Protein AF-A0AAU8D0I1-F1 (afdb_monomer_lite)

Organism: NCBI:txid3228851

Foldseek 3Di:
DDDDDDDKDKDWDFDDDDDDGQTWIWIDDPPDTDTDRDPVCVVVVVVVVVVVCVVPVVVVPPVPFDDDDLVLQQVQVCVVCCVVQVAKHKAFDDWDADPPDRGIWTQIFIDRHDPGDTDTFIWGWDADPVGIHIDTD

Radius of gyration: 20.76 Å; chains: 1; bounding box: 44×48×59 Å

pLDDT: mean 72.43, std 23.29, range [32.88, 96.56]

Structure (mmCIF, N/CA/C/O backbone):
data_AF-A0AAU8D0I1-F1
#
_entry.id   AF-A0AAU8D0I1-F1
#
loop_
_atom_site.group_PDB
_atom_site.id
_atom_site.type_symbol
_atom_site.label_atom_id
_atom_site.label_alt_id
_atom_site.label_comp_id
_atom_site.label_asym_id
_atom_site.label_entity_id
_atom_site.label_seq_id
_atom_site.pdbx_PDB_ins_code
_atom_site.Cartn_x
_atom_site.Cartn_y
_atom_site.Cartn_z
_atom_site.occupancy
_atom_site.B_iso_or_equiv
_atom_site.auth_seq_id
_atom_site.auth_comp_id
_atom_site.auth_asym_id
_atom_site.auth_atom_id
_atom_site.pdbx_PDB_model_num
ATOM 1 N N . MET A 1 1 ? -14.724 -24.421 41.903 1.00 32.88 1 MET A N 1
ATOM 2 C CA . MET A 1 1 ? -13.670 -25.184 41.203 1.00 32.88 1 MET A CA 1
ATOM 3 C C . MET A 1 1 ? -13.379 -24.431 39.920 1.00 32.88 1 MET A C 1
ATOM 5 O O . MET A 1 1 ? -14.312 -24.158 39.180 1.00 32.88 1 MET A O 1
ATOM 9 N N . ALA A 1 2 ? -12.146 -23.952 39.780 1.00 34.12 2 ALA A N 1
ATOM 10 C CA . ALA A 1 2 ? -11.714 -23.024 38.742 1.00 34.12 2 ALA A CA 1
ATOM 11 C C . ALA A 1 2 ? -11.509 -23.745 37.402 1.00 34.12 2 ALA A C 1
ATOM 13 O O . ALA A 1 2 ? -10.919 -24.823 37.380 1.00 34.12 2 ALA A O 1
ATOM 14 N N . VAL A 1 3 ? -11.959 -23.136 36.304 1.00 34.88 3 VAL A N 1
ATOM 15 C CA . VAL A 1 3 ? -11.500 -23.463 34.949 1.00 34.88 3 VAL A CA 1
ATOM 16 C C . VAL A 1 3 ? -10.635 -22.306 34.465 1.00 34.88 3 VAL A C 1
ATOM 18 O O . VAL A 1 3 ? -11.046 -21.148 34.499 1.00 34.88 3 VAL A O 1
ATOM 21 N N . SER A 1 4 ? -9.394 -22.660 34.146 1.00 34.72 4 SER A N 1
ATOM 22 C CA . SER A 1 4 ? -8.297 -21.789 33.744 1.00 34.72 4 SER A CA 1
ATOM 23 C C . SER A 1 4 ? -8.562 -21.177 32.367 1.00 34.72 4 SER A C 1
ATOM 25 O O . SER A 1 4 ? -9.193 -21.806 31.519 1.00 34.72 4 SER A O 1
ATOM 27 N N . ALA A 1 5 ? -8.085 -19.954 32.146 1.00 40.97 5 ALA A N 1
ATOM 28 C CA . ALA A 1 5 ? -8.168 -19.271 30.863 1.00 40.97 5 ALA A CA 1
ATOM 29 C C . ALA A 1 5 ? -7.182 -19.902 29.864 1.00 40.97 5 ALA A C 1
ATOM 31 O O . ALA A 1 5 ? -5.980 -19.665 29.946 1.00 40.97 5 ALA A O 1
ATOM 32 N N . GLU A 1 6 ? -7.692 -20.695 28.924 1.00 35.38 6 GLU A N 1
ATOM 33 C CA . GLU A 1 6 ? -6.971 -21.122 27.721 1.00 35.38 6 GLU A CA 1
ATOM 34 C C . GLU A 1 6 ? -7.709 -20.562 26.496 1.00 35.38 6 GLU A C 1
ATOM 36 O O . GLU A 1 6 ? -8.921 -20.730 26.345 1.00 35.38 6 GLU A O 1
ATOM 41 N N . SER A 1 7 ? -6.985 -19.815 25.662 1.00 36.84 7 SER A N 1
ATOM 42 C CA . SER A 1 7 ? -7.502 -19.046 24.527 1.00 36.84 7 SER A CA 1
ATOM 43 C C . SER A 1 7 ? -8.174 -19.936 23.474 1.00 36.84 7 SER A C 1
ATOM 45 O O . SER A 1 7 ? -7.562 -20.863 22.948 1.00 36.84 7 SER A O 1
ATOM 47 N N . ILE A 1 8 ? -9.422 -19.626 23.117 1.00 37.91 8 ILE A N 1
ATOM 48 C CA . ILE A 1 8 ? -10.168 -20.304 22.048 1.00 37.91 8 ILE A CA 1
ATOM 49 C C . ILE A 1 8 ? -10.013 -19.488 20.761 1.00 37.91 8 ILE A C 1
ATOM 51 O O . ILE A 1 8 ? -10.418 -18.329 20.715 1.00 37.91 8 ILE A O 1
ATOM 55 N N . VAL A 1 9 ? -9.458 -20.094 19.709 1.00 40.38 9 VAL A N 1
ATOM 56 C CA . VAL A 1 9 ? -9.355 -19.490 18.369 1.00 40.38 9 VAL A CA 1
ATOM 57 C C . VAL A 1 9 ? -10.382 -20.156 17.450 1.00 40.38 9 VAL A C 1
ATOM 59 O O . VAL A 1 9 ? -10.408 -21.383 17.330 1.00 40.38 9 VAL A O 1
ATOM 62 N N . VAL A 1 10 ? -11.243 -19.358 16.816 1.00 39.94 10 VAL A N 1
ATOM 63 C CA . VAL A 1 10 ? -12.299 -19.821 15.900 1.00 39.94 10 VAL A CA 1
ATOM 64 C C . VAL A 1 10 ? -11.952 -19.376 14.481 1.00 39.94 10 VAL A C 1
ATOM 66 O O . VAL A 1 10 ? -11.889 -18.180 14.215 1.00 39.94 10 VAL A O 1
ATOM 69 N N . GLY A 1 11 ? -11.727 -20.329 13.571 1.00 39.22 11 GLY A N 1
ATOM 70 C CA . GLY A 1 11 ? -11.474 -20.062 12.153 1.00 39.22 11 GLY A CA 1
ATOM 71 C C . GLY A 1 11 ? -12.649 -20.495 11.271 1.00 39.22 11 GLY A C 1
ATOM 72 O O . GLY A 1 11 ? -13.193 -21.589 11.441 1.00 39.22 11 GLY A O 1
ATOM 73 N N . VAL A 1 12 ? -13.028 -19.653 10.307 1.00 39.94 12 VAL A N 1
ATOM 74 C CA . VAL A 1 12 ? -13.989 -19.987 9.241 1.00 39.94 12 VAL A CA 1
ATOM 75 C C . VAL A 1 12 ? -13.198 -20.270 7.966 1.00 39.94 12 VAL A C 1
ATOM 77 O O . VAL A 1 12 ? -12.537 -19.378 7.443 1.00 39.94 12 VAL A O 1
ATOM 80 N N . VAL A 1 13 ? -13.253 -21.504 7.460 1.00 40.97 13 VAL A N 1
ATOM 81 C CA . VAL A 1 13 ? -12.629 -21.880 6.181 1.00 40.97 13 VAL A CA 1
ATOM 82 C C . VAL A 1 13 ? -13.734 -22.053 5.144 1.00 40.97 13 VAL A C 1
ATOM 84 O O . VAL A 1 13 ? -14.504 -23.010 5.196 1.00 40.97 13 VAL A O 1
ATOM 87 N N . GLY A 1 14 ? -13.829 -21.115 4.202 1.00 36.12 14 GLY A N 1
ATOM 88 C CA . GLY A 1 14 ? -14.713 -21.238 3.046 1.00 36.12 14 GLY A CA 1
ATOM 89 C C . GLY A 1 14 ? -14.077 -22.124 1.975 1.00 36.12 14 GLY A C 1
ATOM 90 O O . GLY A 1 14 ? -13.070 -21.744 1.385 1.00 36.12 14 GLY A O 1
ATOM 91 N N . ALA A 1 15 ? -14.663 -23.290 1.701 1.00 36.19 15 ALA A N 1
ATOM 92 C CA . ALA A 1 15 ? -14.318 -24.102 0.535 1.00 36.19 15 ALA A CA 1
ATOM 93 C C . ALA A 1 15 ? -15.326 -23.828 -0.596 1.00 36.19 15 ALA A C 1
ATOM 95 O O . ALA A 1 15 ? -16.493 -24.206 -0.514 1.00 36.19 15 ALA A O 1
ATOM 96 N N . LEU A 1 16 ? -14.871 -23.149 -1.650 1.00 38.59 16 LEU A N 1
ATOM 97 C CA . LEU A 1 16 ? -15.613 -22.912 -2.891 1.00 38.59 16 LEU A CA 1
ATOM 98 C C . LEU A 1 16 ? -15.349 -24.054 -3.880 1.00 38.59 16 LEU A C 1
ATOM 100 O O . LEU A 1 16 ? -14.411 -23.933 -4.654 1.00 38.59 16 LEU A O 1
ATOM 104 N N . VAL A 1 17 ? -16.174 -25.111 -3.907 1.00 34.81 17 VAL A N 1
ATOM 105 C CA . VAL A 1 17 ? -16.494 -25.856 -5.150 1.00 34.81 17 VAL A CA 1
ATOM 106 C C . VAL A 1 17 ? -17.852 -26.569 -5.005 1.00 34.81 17 VAL A C 1
ATOM 108 O O . VAL A 1 17 ? -17.965 -27.519 -4.244 1.00 34.81 17 VAL A O 1
ATOM 111 N N . GLY A 1 18 ? -18.851 -26.139 -5.789 1.00 33.78 18 GLY A N 1
ATOM 112 C CA . GLY A 1 18 ? -20.006 -26.948 -6.221 1.00 33.78 18 GLY A CA 1
ATOM 113 C C . GLY A 1 18 ? -21.112 -27.250 -5.195 1.00 33.78 18 GLY A C 1
ATOM 114 O O . GLY A 1 18 ? -20.962 -28.146 -4.386 1.00 33.78 18 GLY A O 1
ATOM 115 N N . ALA A 1 19 ? -22.250 -26.551 -5.328 1.00 43.62 19 ALA A N 1
ATOM 116 C CA . ALA A 1 19 ? -23.603 -26.870 -4.829 1.00 43.62 19 ALA A CA 1
ATOM 117 C C . ALA A 1 19 ? -23.752 -27.445 -3.391 1.00 43.62 19 ALA A C 1
ATOM 119 O O . ALA A 1 19 ? -23.440 -28.600 -3.134 1.00 43.62 19 ALA A O 1
ATOM 120 N N . LEU A 1 20 ? -24.401 -26.652 -2.516 1.00 43.62 20 LEU A N 1
ATOM 121 C CA . LEU A 1 20 ? -24.659 -26.854 -1.070 1.00 43.62 20 LEU A CA 1
ATOM 122 C C . LEU A 1 20 ? -23.456 -26.514 -0.166 1.00 43.62 20 LEU A C 1
ATOM 124 O O . LEU A 1 20 ? -22.794 -27.380 0.393 1.00 43.62 20 LEU A O 1
ATOM 128 N N . ALA A 1 21 ? -23.187 -25.216 0.011 1.00 38.81 21 ALA A N 1
ATOM 129 C CA . ALA A 1 21 ? -22.137 -24.728 0.905 1.00 38.81 21 ALA A CA 1
ATOM 130 C C . ALA A 1 21 ? -22.587 -24.773 2.380 1.00 38.81 21 ALA A C 1
ATOM 132 O O . ALA A 1 21 ? -23.132 -23.807 2.910 1.00 38.81 21 ALA A O 1
ATOM 133 N N . THR A 1 22 ? -22.358 -25.893 3.066 1.00 43.75 22 THR A N 1
ATOM 134 C CA . THR A 1 22 ? -22.347 -25.933 4.536 1.00 43.75 22 THR A CA 1
ATOM 135 C C . THR A 1 22 ? -21.093 -25.225 5.049 1.00 43.75 22 THR A C 1
ATOM 137 O O . THR A 1 22 ? -19.981 -25.707 4.836 1.00 43.75 22 THR A O 1
ATOM 140 N N . ALA A 1 23 ? -21.257 -24.089 5.731 1.00 41.03 23 ALA A N 1
ATOM 141 C CA . ALA A 1 23 ? -20.169 -23.437 6.454 1.00 41.03 23 ALA A CA 1
ATOM 142 C C . ALA A 1 23 ? -19.752 -24.319 7.645 1.00 41.03 23 ALA A C 1
ATOM 144 O O . ALA A 1 23 ? -20.521 -24.521 8.585 1.00 41.03 23 ALA A O 1
ATOM 145 N N . ALA A 1 24 ? -18.543 -24.877 7.595 1.00 38.44 24 ALA A N 1
ATOM 146 C CA . ALA A 1 24 ? -17.938 -25.582 8.718 1.00 38.44 24 ALA A CA 1
ATOM 147 C C . ALA A 1 24 ? -17.052 -24.599 9.495 1.00 38.44 24 ALA A C 1
ATOM 149 O O . ALA A 1 24 ? -16.063 -24.088 8.969 1.00 38.44 24 ALA A O 1
ATOM 150 N N . VAL A 1 25 ? -17.414 -24.325 10.748 1.00 40.59 25 VAL A N 1
ATOM 151 C CA . VAL A 1 25 ? -16.562 -23.592 11.690 1.00 40.59 25 VAL A CA 1
ATOM 152 C C . VAL A 1 25 ? -15.652 -24.611 12.371 1.00 40.59 25 VAL A C 1
ATOM 154 O O . VAL A 1 25 ? -16.149 -25.587 12.933 1.00 40.59 25 VAL A O 1
ATOM 157 N N . ILE A 1 26 ? -14.333 -24.411 12.311 1.00 41.34 26 ILE A N 1
ATOM 158 C CA . ILE A 1 26 ? -13.356 -25.305 12.945 1.00 41.34 26 ILE A CA 1
ATOM 159 C C . ILE A 1 26 ? -12.705 -24.544 14.102 1.00 41.34 26 ILE A C 1
ATOM 161 O O . ILE A 1 26 ? -11.993 -23.563 13.891 1.00 41.34 26 ILE A O 1
ATOM 165 N N . ALA A 1 27 ? -12.943 -25.007 15.329 1.00 41.06 27 ALA A N 1
ATOM 166 C CA . ALA A 1 27 ? -12.181 -24.592 16.504 1.00 41.06 27 ALA A CA 1
ATOM 167 C C . ALA A 1 27 ? -11.080 -25.627 16.782 1.00 41.06 27 ALA A C 1
ATOM 169 O O . ALA A 1 27 ? -11.348 -26.834 16.790 1.00 41.06 27 ALA A O 1
ATOM 170 N N . THR A 1 28 ? -9.844 -25.170 17.002 1.00 40.41 28 THR A N 1
ATOM 171 C CA . THR A 1 28 ? -8.715 -26.037 17.372 1.00 40.41 28 THR A CA 1
ATOM 172 C C . THR A 1 28 ? -8.169 -25.632 18.734 1.00 40.41 28 THR A C 1
ATOM 174 O O . THR A 1 28 ? -7.355 -24.720 18.846 1.00 40.41 28 THR A O 1
ATOM 177 N N . THR A 1 29 ? -8.599 -26.337 19.772 1.00 39.88 29 THR A N 1
ATOM 178 C CA . THR A 1 29 ? -7.853 -26.461 21.029 1.00 39.88 29 THR A CA 1
ATOM 179 C C . THR A 1 29 ? -7.001 -27.717 20.927 1.00 39.88 29 THR A C 1
ATOM 181 O O . THR A 1 29 ? -7.476 -28.701 20.353 1.00 39.88 29 THR A O 1
ATOM 184 N N . GLY A 1 30 ? -5.765 -27.680 21.438 1.00 47.25 30 GLY A N 1
ATOM 185 C CA . GLY A 1 30 ? -4.816 -28.797 21.403 1.00 47.25 30 GLY A CA 1
ATOM 186 C C . GLY A 1 30 ? -5.512 -30.161 21.485 1.00 47.25 30 GLY A C 1
ATOM 187 O O . GLY A 1 30 ? -6.175 -30.478 22.467 1.00 47.25 30 GLY A O 1
ATOM 188 N N . ASP A 1 31 ? -5.407 -30.914 20.393 1.00 44.94 31 ASP A N 1
ATOM 189 C CA . ASP A 1 31 ? -5.887 -32.286 20.193 1.00 44.94 31 ASP A CA 1
ATOM 190 C C . ASP A 1 31 ? -7.389 -32.577 19.964 1.00 44.94 31 ASP A C 1
ATOM 192 O O . ASP A 1 31 ? -7.733 -33.731 19.715 1.00 44.94 31 ASP A O 1
ATOM 196 N N . LYS A 1 32 ? -8.318 -31.606 19.926 1.00 40.22 32 LYS A N 1
ATOM 197 C CA . LYS A 1 32 ? -9.726 -31.909 19.554 1.00 40.22 32 LYS A CA 1
ATOM 198 C C . LYS A 1 32 ? -10.345 -30.866 18.624 1.00 40.22 32 LYS A C 1
ATOM 200 O O . LYS A 1 32 ? -10.510 -29.707 18.990 1.00 40.22 32 LYS A O 1
ATOM 205 N N . ARG A 1 33 ? -10.724 -31.307 17.416 1.00 40.78 33 ARG A N 1
ATOM 206 C CA . ARG A 1 33 ? -11.498 -30.531 16.431 1.00 40.78 33 ARG A CA 1
ATOM 207 C C . ARG A 1 33 ? -12.986 -30.667 16.748 1.00 40.78 33 ARG A C 1
ATOM 209 O O . ARG A 1 33 ? -13.530 -31.760 16.620 1.00 40.78 33 ARG A O 1
ATOM 216 N N . VAL A 1 34 ? -13.643 -29.573 17.123 1.00 42.06 34 VAL A N 1
ATOM 217 C CA . VAL A 1 34 ? -15.110 -29.517 17.202 1.00 42.06 34 VAL A CA 1
ATOM 218 C C . VAL A 1 34 ? -15.601 -28.750 15.980 1.00 42.06 34 VAL A C 1
ATOM 220 O O . VAL A 1 34 ? -15.379 -27.547 15.870 1.00 42.06 34 VAL A O 1
ATOM 223 N N . ILE A 1 35 ? -16.220 -29.467 15.041 1.00 43.53 35 ILE A N 1
ATOM 224 C CA . ILE A 1 35 ? -16.952 -28.881 13.916 1.00 43.53 35 ILE A CA 1
ATOM 225 C C . ILE A 1 35 ? -18.408 -28.799 14.367 1.00 43.53 35 ILE A C 1
ATOM 227 O O . ILE A 1 35 ? -19.060 -29.831 14.502 1.00 43.53 35 ILE A O 1
ATOM 231 N N . SER A 1 36 ? -18.898 -27.594 14.661 1.00 42.12 36 SER A N 1
ATOM 232 C CA . SER A 1 36 ? -20.322 -27.375 14.934 1.00 42.12 36 SER A CA 1
ATOM 233 C C . SER A 1 36 ? -20.956 -26.741 13.702 1.00 42.12 36 SER A C 1
ATOM 235 O O . SER A 1 36 ? -20.705 -25.577 13.386 1.00 42.12 36 SER A O 1
ATOM 237 N N . SER A 1 37 ? -21.721 -27.547 12.971 1.00 43.47 37 SER A N 1
ATOM 238 C CA . SER A 1 37 ? -22.453 -27.169 11.764 1.00 43.47 37 SER A CA 1
ATOM 239 C C . SER A 1 37 ? -23.946 -27.125 12.076 1.00 43.47 37 SER A C 1
ATOM 241 O O . SER A 1 37 ? -24.686 -28.008 11.664 1.00 43.47 37 SER A O 1
ATOM 243 N N . ASP A 1 38 ? -24.395 -26.091 12.787 1.00 50.47 38 ASP A N 1
ATOM 244 C CA . ASP A 1 38 ? -25.823 -25.822 12.983 1.00 50.47 38 ASP A CA 1
ATOM 245 C C . ASP A 1 38 ? -26.165 -24.430 12.447 1.00 50.47 38 ASP A C 1
ATOM 247 O O . ASP A 1 38 ? -26.092 -23.415 13.142 1.00 50.47 38 ASP A O 1
ATOM 251 N N . ALA A 1 39 ? -26.537 -24.388 11.165 1.00 48.47 39 ALA A N 1
ATOM 252 C CA . ALA A 1 39 ? -26.975 -23.178 10.467 1.00 48.47 39 ALA A CA 1
ATOM 253 C C . ALA A 1 39 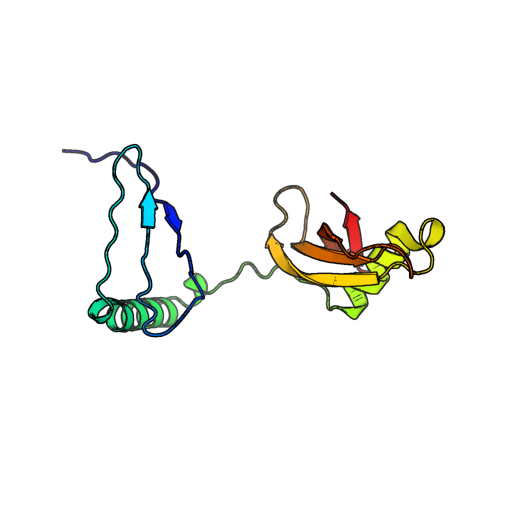? -28.185 -22.502 11.145 1.00 48.47 39 ALA A C 1
ATOM 255 O O . ALA A 1 39 ? -28.332 -21.286 11.057 1.00 48.47 39 ALA A O 1
ATOM 256 N N . ALA A 1 40 ? -28.997 -23.261 11.891 1.00 52.12 40 ALA A N 1
ATOM 257 C CA . ALA A 1 40 ? -30.120 -22.744 12.675 1.00 52.12 40 ALA A CA 1
ATOM 258 C C . ALA A 1 40 ? -29.688 -21.767 13.788 1.00 52.12 40 ALA A C 1
ATOM 260 O O . ALA A 1 40 ? -30.445 -20.877 14.166 1.00 52.12 40 ALA A O 1
ATOM 261 N N . ASN A 1 41 ? -28.454 -21.883 14.285 1.00 55.81 41 ASN A N 1
ATOM 262 C CA . ASN A 1 41 ? -27.942 -21.005 15.335 1.00 55.81 41 ASN A CA 1
ATOM 263 C C . ASN A 1 41 ? -27.255 -19.755 14.775 1.00 55.81 41 ASN A C 1
ATOM 265 O O . ASN A 1 41 ? -26.985 -18.828 15.536 1.00 55.81 41 ASN A O 1
ATOM 269 N N . ALA A 1 42 ? -26.970 -19.703 13.471 1.00 53.03 42 ALA A N 1
ATOM 270 C CA . ALA A 1 42 ? -26.270 -18.578 12.856 1.00 53.03 42 ALA A CA 1
ATOM 271 C C . ALA A 1 42 ? -27.125 -17.302 12.861 1.00 53.03 42 ALA A C 1
ATOM 273 O O . ALA A 1 42 ? -26.627 -16.224 13.183 1.00 53.03 42 ALA A O 1
ATOM 274 N N . GLU A 1 43 ? -28.420 -17.428 12.570 1.00 58.31 43 GLU A N 1
ATOM 275 C CA . GLU A 1 43 ? -29.353 -16.296 12.564 1.00 58.31 43 GLU A CA 1
ATOM 276 C C . GLU A 1 43 ? -29.587 -15.754 13.981 1.00 58.31 43 GLU A C 1
ATOM 278 O O . GLU A 1 43 ? -29.545 -14.542 14.200 1.00 58.31 43 GLU A O 1
ATOM 283 N N . THR A 1 44 ? -29.723 -16.649 14.964 1.00 69.19 44 THR A N 1
ATOM 284 C CA . THR A 1 44 ? -29.857 -16.301 16.387 1.00 69.19 44 THR A CA 1
ATOM 285 C C . THR A 1 44 ? -28.602 -15.612 16.920 1.00 69.19 44 THR A C 1
ATOM 287 O O . THR A 1 44 ? -28.694 -14.552 17.534 1.00 69.19 44 THR A O 1
ATOM 290 N N . ARG A 1 45 ? -27.412 -16.142 16.614 1.00 68.81 45 ARG A N 1
ATOM 291 C CA . ARG A 1 45 ? -26.123 -15.530 16.981 1.00 68.81 45 ARG A CA 1
ATOM 292 C C . ARG A 1 45 ? -25.957 -14.149 16.356 1.00 68.81 45 ARG A C 1
ATOM 294 O O . ARG A 1 45 ? -25.489 -13.231 17.018 1.00 68.81 45 ARG A O 1
ATOM 301 N N . LEU A 1 46 ? -26.355 -13.982 15.094 1.00 71.50 46 LEU A N 1
ATOM 302 C CA . LEU A 1 46 ? -26.305 -12.688 14.418 1.00 71.50 46 LEU A CA 1
ATOM 303 C C . LEU A 1 46 ? -27.256 -11.674 15.069 1.00 71.50 46 LEU A C 1
ATOM 305 O O . LEU A 1 46 ? -26.897 -10.505 15.204 1.00 71.50 46 LEU A O 1
ATOM 309 N N . ALA A 1 47 ? -28.449 -12.106 15.484 1.00 76.00 47 ALA A N 1
ATOM 310 C CA . ALA A 1 47 ? -29.392 -11.261 16.210 1.00 76.00 47 ALA A CA 1
ATOM 311 C C . ALA A 1 47 ? -28.846 -10.846 17.588 1.00 76.00 47 ALA A C 1
ATOM 313 O O . ALA A 1 47 ? -28.931 -9.672 17.943 1.00 76.00 47 ALA A O 1
ATOM 314 N N . GLU A 1 48 ? -28.221 -11.769 18.321 1.00 75.50 48 GLU A N 1
ATOM 315 C CA . GLU A 1 48 ? -27.567 -11.493 19.608 1.00 75.50 48 GLU A CA 1
ATOM 316 C C . GLU A 1 48 ? -26.392 -10.520 19.459 1.00 75.50 48 GLU A C 1
ATOM 318 O O . GLU A 1 48 ? -26.295 -9.551 20.210 1.00 75.50 48 GLU A O 1
ATOM 323 N N . ILE A 1 49 ? -25.536 -10.721 18.451 1.00 72.38 49 ILE A N 1
ATOM 324 C CA . ILE A 1 49 ? -24.407 -9.829 18.153 1.00 72.38 49 ILE A CA 1
ATOM 325 C C . ILE A 1 49 ? -24.914 -8.425 17.804 1.00 72.38 49 ILE A C 1
ATOM 327 O O . ILE A 1 49 ? -24.412 -7.437 18.334 1.00 72.38 49 ILE A O 1
ATOM 331 N N . LYS A 1 50 ? -25.954 -8.313 16.968 1.00 77.25 50 LYS A N 1
ATOM 332 C CA . LYS A 1 50 ? -26.575 -7.021 16.637 1.00 77.25 50 LYS A CA 1
ATOM 333 C C . LYS A 1 50 ? -27.181 -6.338 17.863 1.00 77.25 50 LYS A C 1
ATOM 335 O O . LYS A 1 50 ? -27.041 -5.128 18.004 1.00 77.25 50 LYS A O 1
ATOM 340 N N . ALA A 1 51 ? -27.835 -7.093 18.743 1.00 80.62 51 ALA A N 1
ATOM 341 C CA . ALA A 1 51 ? -28.407 -6.559 19.975 1.00 80.62 51 ALA A CA 1
ATOM 342 C C . ALA A 1 51 ? -27.321 -6.078 20.952 1.00 80.62 51 ALA A C 1
ATOM 344 O O . ALA A 1 51 ? -27.476 -5.023 21.571 1.00 80.62 51 ALA A O 1
ATOM 345 N N . ALA A 1 52 ? -26.202 -6.802 21.045 1.00 72.69 52 ALA A N 1
ATOM 346 C CA . ALA A 1 52 ? -25.045 -6.397 21.836 1.00 72.69 52 ALA A CA 1
ATOM 347 C C . ALA A 1 52 ? -24.421 -5.102 21.292 1.00 72.69 52 ALA A C 1
ATOM 349 O O . ALA A 1 52 ? -24.235 -4.159 22.054 1.00 72.69 52 ALA A O 1
ATOM 350 N N . ILE A 1 53 ? -24.209 -5.007 19.974 1.00 75.50 53 ILE A N 1
ATOM 351 C CA . ILE A 1 53 ? -23.706 -3.795 19.301 1.00 75.50 53 ILE A CA 1
ATOM 352 C C . ILE A 1 53 ? -24.658 -2.603 19.486 1.00 75.50 53 ILE A C 1
ATOM 354 O O . ILE A 1 53 ? -24.215 -1.475 19.675 1.00 75.50 53 ILE A O 1
ATOM 358 N N . ALA A 1 54 ? -25.974 -2.828 19.438 1.00 73.62 54 ALA A N 1
ATOM 359 C CA . ALA A 1 54 ? -26.958 -1.768 19.656 1.00 73.62 54 ALA A CA 1
ATOM 360 C C . ALA A 1 54 ? -26.972 -1.264 21.111 1.00 73.62 54 ALA A C 1
ATOM 362 O O . ALA A 1 54 ? -27.253 -0.092 21.351 1.00 73.62 54 ALA A O 1
ATOM 363 N N . THR A 1 55 ? -26.684 -2.150 22.070 1.00 84.19 55 THR A N 1
ATOM 364 C CA . THR A 1 55 ? -26.627 -1.827 23.505 1.00 84.19 55 THR A CA 1
ATOM 365 C C . THR A 1 55 ? -25.331 -1.113 23.868 1.00 84.19 55 THR A C 1
ATOM 367 O O . THR A 1 55 ? -25.338 -0.193 24.683 1.00 84.19 55 THR A O 1
ATOM 370 N N . ASP A 1 56 ? -24.230 -1.520 23.247 1.00 67.50 56 ASP A N 1
ATOM 371 C CA . ASP A 1 56 ? -22.927 -0.910 23.427 1.00 67.50 56 ASP A CA 1
ATOM 372 C C . ASP A 1 56 ? -22.276 -0.658 22.057 1.00 67.50 56 ASP A C 1
ATOM 374 O O . ASP A 1 56 ? -21.576 -1.523 21.519 1.00 67.50 56 ASP A O 1
ATOM 378 N N . PRO A 1 57 ? -22.478 0.539 21.472 1.00 68.25 57 PRO A N 1
ATOM 379 C CA . PRO A 1 57 ? -21.881 0.892 20.189 1.00 68.25 57 PRO A CA 1
ATOM 380 C C . PRO A 1 57 ? -20.349 0.970 20.255 1.00 68.25 57 PRO A C 1
ATOM 382 O O . PRO A 1 57 ? -19.704 1.004 19.206 1.00 68.25 57 PRO A O 1
ATOM 385 N N . SER A 1 58 ? -19.743 0.958 21.453 1.00 63.38 58 SER A N 1
ATOM 386 C CA . SER A 1 58 ? -18.289 0.856 21.596 1.00 63.38 58 SER A CA 1
ATOM 387 C C . SER A 1 58 ? -17.742 -0.516 21.201 1.00 63.38 58 SER A C 1
ATOM 389 O O . SER A 1 58 ? -16.599 -0.602 20.764 1.00 63.38 58 SER A O 1
ATOM 391 N N . LEU A 1 59 ? -18.579 -1.562 21.204 1.00 66.25 59 LEU A N 1
ATOM 392 C CA . LEU A 1 59 ? -18.228 -2.892 20.686 1.00 66.25 59 LEU A CA 1
ATOM 393 C C . LEU A 1 59 ? -17.989 -2.897 19.168 1.00 66.25 59 LEU A C 1
ATOM 395 O O . LEU A 1 59 ? -17.389 -3.829 18.639 1.00 66.25 59 LEU A O 1
ATOM 399 N N . CYS A 1 60 ? -18.449 -1.854 18.472 1.00 55.88 60 CYS A N 1
ATOM 400 C CA . CYS A 1 60 ? -18.183 -1.599 17.060 1.00 55.88 60 CYS A CA 1
ATOM 401 C C . CYS A 1 60 ? -17.159 -0.488 16.826 1.00 55.88 60 CYS A C 1
ATOM 403 O O . CYS A 1 60 ? -16.999 -0.058 15.682 1.00 55.88 60 CYS A O 1
ATOM 405 N N . GLN A 1 61 ? -16.452 -0.019 17.860 1.00 47.62 61 GLN A N 1
ATOM 406 C CA . GLN A 1 61 ? -15.276 0.812 17.638 1.00 47.62 61 GLN A CA 1
ATOM 407 C C . GLN A 1 61 ? -14.192 -0.069 17.020 1.00 47.62 61 GLN A C 1
ATOM 409 O O . GLN A 1 61 ? -13.335 -0.619 17.703 1.00 47.62 61 GLN A O 1
ATOM 414 N N . ALA A 1 62 ? -14.239 -0.200 15.693 1.00 52.28 62 ALA A N 1
ATOM 415 C CA . ALA A 1 62 ? -13.030 -0.387 14.924 1.00 52.28 62 ALA A CA 1
ATOM 416 C C . ALA A 1 62 ? -12.123 0.765 15.352 1.00 52.28 62 ALA A C 1
ATOM 418 O O . ALA A 1 62 ? -12.445 1.924 15.077 1.00 52.28 62 ALA A O 1
ATOM 419 N N . SER A 1 63 ? -11.063 0.464 16.105 1.00 51.44 63 SER A N 1
ATOM 420 C CA . SER A 1 63 ? -9.919 1.357 16.251 1.00 51.44 63 SER A CA 1
ATOM 421 C C . SER A 1 63 ? -9.650 1.881 14.851 1.00 51.44 63 SER A C 1
ATOM 423 O O . SER A 1 63 ? -9.353 1.092 13.956 1.00 51.44 63 SER A O 1
ATOM 425 N N . GLY A 1 64 ? -9.976 3.153 14.620 1.00 59.47 64 GLY A N 1
ATOM 426 C CA . GLY A 1 64 ? -10.131 3.696 13.278 1.00 59.47 64 GLY A CA 1
ATOM 427 C C . GLY A 1 64 ? -8.765 3.867 12.653 1.00 59.47 64 GLY A C 1
ATOM 428 O O . GLY A 1 64 ? -8.254 4.980 12.597 1.00 59.47 64 GLY A O 1
ATOM 429 N N . ILE A 1 65 ? -8.150 2.761 12.248 1.00 77.38 65 ILE A N 1
ATOM 430 C CA . ILE A 1 65 ? -6.946 2.780 11.452 1.00 77.38 65 ILE A CA 1
ATOM 431 C C . ILE A 1 65 ? -7.292 3.483 10.172 1.00 77.38 65 ILE A C 1
ATOM 433 O O . ILE A 1 65 ? -8.181 3.084 9.417 1.00 77.38 65 ILE A O 1
ATOM 437 N N . GLU A 1 66 ? -6.591 4.583 9.971 1.00 86.44 66 GLU A N 1
ATOM 438 C CA . GLU A 1 66 ? -6.683 5.300 8.733 1.00 86.44 66 GLU A CA 1
ATOM 439 C C . GLU A 1 66 ? -5.990 4.451 7.667 1.00 86.44 66 GLU A C 1
ATOM 441 O O . GLU A 1 66 ? -4.789 4.185 7.742 1.00 86.44 66 GLU A O 1
ATOM 446 N N . ILE A 1 67 ? -6.778 3.978 6.706 1.00 88.88 67 ILE A N 1
ATOM 447 C CA . ILE A 1 67 ? -6.299 3.228 5.548 1.00 88.88 67 ILE A CA 1
ATOM 448 C C . ILE A 1 67 ? -6.218 4.221 4.384 1.00 88.88 67 ILE A C 1
ATOM 450 O O . ILE A 1 67 ? -7.199 4.932 4.142 1.00 88.88 67 ILE A O 1
ATOM 454 N N . PRO A 1 68 ? -5.092 4.291 3.653 1.00 91.25 68 PRO A N 1
ATOM 455 C CA . PRO 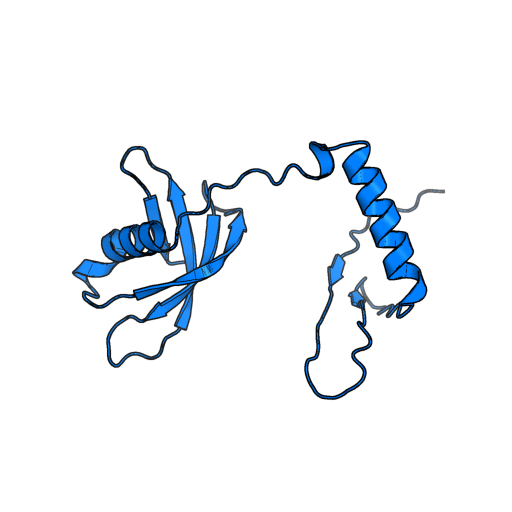A 1 68 ? -4.998 5.146 2.477 1.00 91.25 68 PRO A CA 1
ATOM 456 C C . PRO A 1 68 ? -5.994 4.714 1.400 1.00 91.25 68 PRO A C 1
ATOM 458 O O . PRO A 1 68 ? -6.272 3.526 1.218 1.00 91.25 68 PRO A O 1
ATOM 461 N N . SER A 1 69 ? -6.475 5.670 0.610 1.00 92.81 69 SER A N 1
ATOM 462 C CA . SER A 1 69 ? -7.148 5.340 -0.647 1.00 92.81 69 SER A CA 1
ATOM 463 C C . SER A 1 69 ? -6.180 4.658 -1.626 1.00 92.81 69 SER A C 1
ATOM 465 O O . SER A 1 69 ? -4.957 4.754 -1.498 1.00 92.81 69 SER A O 1
ATOM 467 N N . ALA A 1 70 ? -6.713 3.982 -2.649 1.00 92.62 70 ALA A N 1
ATOM 468 C CA . ALA A 1 70 ? -5.890 3.298 -3.651 1.00 92.62 70 ALA A CA 1
ATOM 469 C C . ALA A 1 70 ? -4.891 4.244 -4.346 1.00 92.62 70 ALA A C 1
ATOM 471 O O . ALA A 1 70 ? -3.745 3.870 -4.591 1.00 92.62 70 ALA A O 1
ATOM 472 N N . GLU A 1 71 ? -5.306 5.480 -4.623 1.00 93.62 71 GLU A N 1
ATOM 473 C CA . GLU A 1 71 ? -4.470 6.498 -5.265 1.00 93.62 71 GLU A CA 1
ATOM 474 C C . GLU A 1 71 ? -3.355 6.986 -4.335 1.00 93.62 71 GLU A C 1
ATOM 476 O O . GLU A 1 71 ? -2.203 7.107 -4.756 1.00 93.62 71 GLU A O 1
ATOM 481 N N . GLU A 1 72 ? -3.670 7.210 -3.059 1.00 94.19 72 GLU A N 1
ATOM 482 C CA . GLU A 1 72 ? -2.692 7.600 -2.042 1.00 94.19 72 GLU A CA 1
ATOM 483 C C . GLU A 1 72 ? -1.676 6.488 -1.776 1.00 94.19 72 GLU A C 1
ATOM 485 O O . GLU A 1 72 ? -0.475 6.754 -1.711 1.00 94.19 72 GLU A O 1
ATOM 490 N N . ALA A 1 73 ? -2.137 5.240 -1.684 1.00 94.81 73 ALA A N 1
ATOM 491 C CA . ALA A 1 73 ? -1.280 4.077 -1.511 1.00 94.81 73 ALA A CA 1
ATOM 492 C C . ALA A 1 73 ? -0.339 3.895 -2.706 1.00 94.81 73 ALA A C 1
ATOM 494 O O . ALA A 1 73 ? 0.868 3.726 -2.527 1.00 94.81 73 ALA A O 1
ATOM 495 N N . GLN A 1 74 ? -0.866 4.005 -3.929 1.00 96.19 74 GLN A N 1
ATOM 4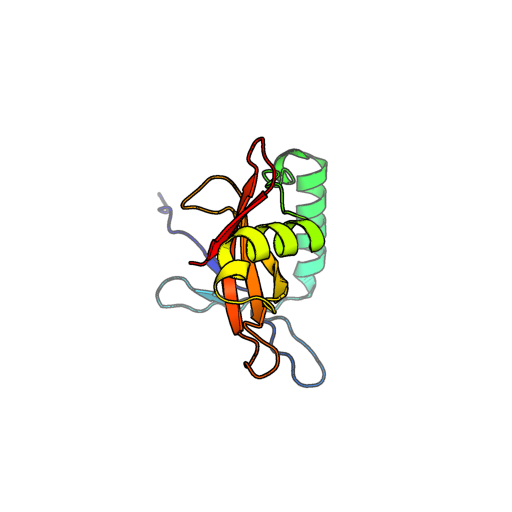96 C CA . GLN A 1 74 ? -0.069 3.959 -5.152 1.00 96.19 74 GLN A CA 1
ATOM 497 C C . GLN A 1 74 ? 0.957 5.098 -5.196 1.00 96.19 74 GLN A C 1
ATOM 499 O O . GLN A 1 74 ? 2.119 4.876 -5.540 1.00 96.19 74 GLN A O 1
ATOM 504 N N . ALA A 1 75 ? 0.559 6.321 -4.841 1.00 96.06 75 ALA A N 1
ATOM 505 C CA . ALA A 1 75 ? 1.455 7.471 -4.822 1.00 96.06 75 ALA A CA 1
ATOM 506 C C . ALA A 1 75 ? 2.574 7.305 -3.782 1.00 96.06 75 ALA A C 1
ATOM 508 O O . ALA A 1 75 ? 3.742 7.529 -4.108 1.00 96.06 75 ALA A O 1
ATOM 509 N N . ALA A 1 76 ? 2.239 6.863 -2.567 1.00 95.62 76 ALA A N 1
ATOM 510 C CA . ALA A 1 76 ? 3.199 6.593 -1.501 1.00 95.62 76 ALA A CA 1
ATOM 511 C C . ALA A 1 76 ? 4.172 5.470 -1.885 1.00 95.62 76 ALA A C 1
ATOM 513 O O . ALA A 1 76 ? 5.385 5.605 -1.718 1.00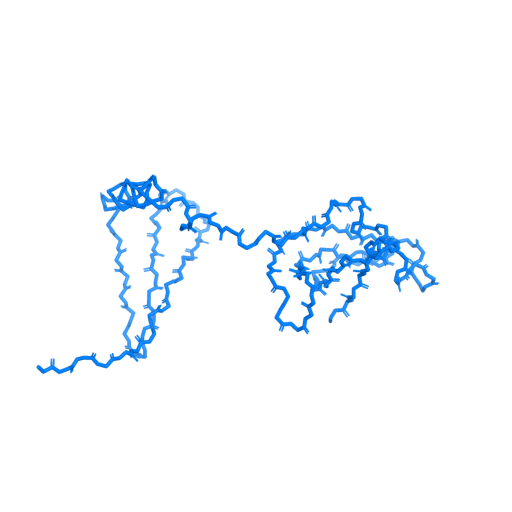 95.62 76 ALA A O 1
ATOM 514 N N . PHE A 1 77 ? 3.663 4.385 -2.473 1.00 95.81 77 PHE A N 1
ATOM 515 C CA . PHE A 1 77 ? 4.488 3.262 -2.906 1.00 95.81 77 PHE A CA 1
ATOM 516 C C . PHE A 1 77 ? 5.412 3.635 -4.068 1.00 95.81 77 PHE A C 1
ATOM 518 O O . PHE A 1 77 ? 6.600 3.308 -4.050 1.00 95.81 77 PHE A O 1
ATOM 525 N N . ARG A 1 78 ? 4.916 4.408 -5.040 1.00 95.88 78 ARG A N 1
ATOM 526 C CA . ARG A 1 78 ? 5.741 4.950 -6.125 1.00 95.88 78 ARG A CA 1
ATOM 527 C C . ARG A 1 78 ? 6.780 5.943 -5.608 1.00 95.88 78 ARG A C 1
ATOM 529 O O . ARG A 1 78 ? 7.898 5.937 -6.103 1.00 95.88 78 ARG A O 1
ATOM 536 N N . LYS A 1 79 ? 6.473 6.751 -4.591 1.00 94.69 79 LYS A N 1
ATOM 537 C CA . LYS A 1 79 ? 7.479 7.600 -3.930 1.00 94.69 79 LYS A CA 1
ATOM 538 C C . LYS A 1 79 ? 8.586 6.755 -3.284 1.00 94.69 79 LYS A C 1
ATOM 540 O O . LYS A 1 79 ? 9.744 7.144 -3.335 1.00 94.69 79 LYS A O 1
ATOM 545 N N . ALA A 1 80 ? 8.243 5.596 -2.720 1.00 94.12 80 ALA A N 1
ATOM 546 C CA . ALA A 1 80 ? 9.200 4.709 -2.059 1.00 94.12 80 ALA A CA 1
ATOM 547 C C . ALA A 1 80 ? 10.034 3.842 -3.023 1.00 94.12 80 ALA A C 1
ATOM 549 O O . ALA A 1 80 ? 11.164 3.485 -2.690 1.00 94.12 80 ALA A O 1
ATOM 550 N N . LYS A 1 81 ? 9.483 3.443 -4.180 1.00 94.81 81 LYS A N 1
ATOM 551 C CA . LYS A 1 81 ? 10.100 2.448 -5.087 1.00 94.81 81 LYS A CA 1
ATOM 552 C C . LYS A 1 81 ? 10.289 2.912 -6.531 1.00 94.81 81 LYS A C 1
ATOM 554 O O . LYS A 1 81 ? 10.982 2.235 -7.285 1.00 94.81 81 LYS A O 1
ATOM 559 N N . GLY A 1 82 ? 9.707 4.044 -6.914 1.00 91.19 82 GLY A N 1
ATOM 560 C CA . GLY A 1 82 ? 9.633 4.5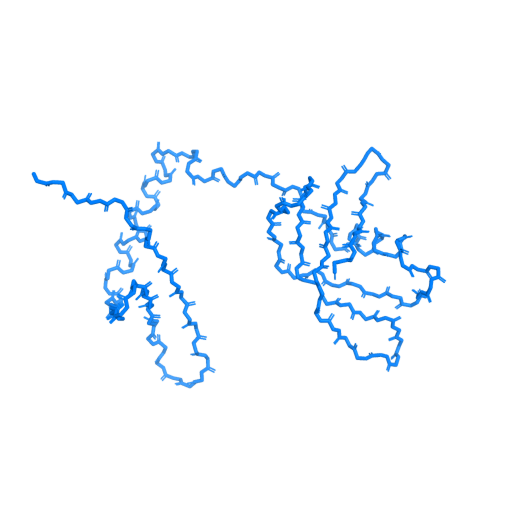15 -8.298 1.00 91.19 82 GLY A CA 1
ATOM 561 C C . GLY A 1 82 ? 10.982 4.838 -8.934 1.00 91.19 82 GLY A C 1
ATOM 562 O O . GLY A 1 82 ? 11.122 4.693 -10.142 1.00 91.19 82 GLY A O 1
ATOM 563 N N . GLU A 1 83 ? 11.991 5.216 -8.143 1.00 93.38 83 GLU A N 1
ATOM 564 C CA . GLU A 1 83 ? 13.346 5.442 -8.667 1.00 93.38 83 GLU A CA 1
ATOM 565 C C . GLU A 1 83 ? 13.991 4.147 -9.180 1.00 93.38 83 GLU A C 1
ATOM 567 O O . GLU A 1 83 ? 14.691 4.158 -10.189 1.00 93.38 83 GLU A O 1
ATOM 572 N N . THR A 1 84 ? 13.741 3.019 -8.508 1.00 93.31 84 THR A N 1
ATOM 573 C CA . THR A 1 84 ? 14.234 1.702 -8.935 1.00 93.31 84 THR A CA 1
ATOM 574 C C . THR A 1 84 ? 13.295 1.041 -9.947 1.00 93.31 84 THR A C 1
ATOM 576 O O . THR A 1 84 ? 13.753 0.363 -10.862 1.00 93.31 84 THR A O 1
ATOM 579 N N . PHE A 1 85 ? 11.986 1.239 -9.788 1.00 93.94 85 PHE A N 1
ATOM 580 C CA . PHE A 1 85 ? 10.937 0.600 -10.579 1.00 93.94 85 PHE A CA 1
ATOM 581 C C . PHE A 1 85 ? 9.956 1.662 -11.101 1.00 93.94 85 PHE A C 1
ATOM 583 O O . PHE A 1 85 ? 8.941 1.929 -10.454 1.00 93.94 85 PHE A O 1
ATOM 590 N N . PRO A 1 86 ? 10.234 2.292 -12.255 1.00 93.06 86 PRO A N 1
ATOM 591 C CA . PRO A 1 86 ? 9.447 3.428 -12.744 1.00 93.06 86 PRO A CA 1
ATOM 592 C C . PRO A 1 86 ? 7.992 3.065 -13.072 1.00 93.06 86 PRO A C 1
ATOM 594 O O . PRO A 1 86 ? 7.095 3.882 -12.870 1.00 93.06 86 PRO A O 1
ATOM 597 N N . ASP A 1 87 ? 7.753 1.824 -13.499 1.00 93.69 87 ASP A N 1
ATOM 598 C CA . ASP A 1 87 ? 6.431 1.298 -13.860 1.00 93.69 87 ASP A CA 1
ATOM 599 C C . ASP A 1 87 ? 5.747 0.546 -12.702 1.00 93.69 87 ASP A C 1
ATOM 601 O O . ASP A 1 87 ? 4.846 -0.266 -12.926 1.00 93.69 87 ASP A O 1
ATOM 605 N N . VAL A 1 88 ? 6.188 0.774 -11.457 1.00 95.38 88 VAL A N 1
ATOM 606 C CA . VAL A 1 88 ? 5.654 0.059 -10.295 1.00 95.38 88 VAL A CA 1
ATOM 607 C C . VAL A 1 88 ? 4.183 0.391 -10.054 1.00 95.38 88 VAL A C 1
ATOM 609 O O . VAL A 1 88 ? 3.784 1.555 -9.958 1.00 95.38 88 VAL A O 1
ATOM 612 N N . GLN A 1 89 ? 3.372 -0.650 -9.904 1.00 94.88 89 GLN A N 1
ATOM 613 C CA . GLN A 1 89 ? 1.958 -0.549 -9.568 1.00 94.88 89 GLN A CA 1
ATOM 614 C C . GLN A 1 89 ? 1.645 -1.380 -8.329 1.00 94.88 89 GLN A C 1
ATOM 616 O O . GLN A 1 89 ? 2.202 -2.455 -8.119 1.00 94.88 89 GLN A O 1
ATOM 621 N N . LEU A 1 90 ? 0.738 -0.864 -7.515 1.00 95.69 90 LEU A N 1
ATOM 622 C CA . LEU A 1 90 ? 0.263 -1.430 -6.272 1.00 95.69 90 LEU A CA 1
ATOM 623 C C . LEU A 1 90 ? -1.264 -1.392 -6.280 1.00 95.69 90 LEU A C 1
ATOM 625 O O . LEU A 1 90 ? -1.888 -0.377 -6.576 1.00 95.69 90 LEU A O 1
ATOM 629 N N . THR A 1 91 ? -1.870 -2.521 -5.942 1.00 95.25 91 THR A N 1
ATOM 630 C CA . THR A 1 91 ? -3.304 -2.636 -5.680 1.00 95.25 91 THR A CA 1
ATOM 631 C C . THR A 1 91 ? -3.490 -3.088 -4.242 1.00 95.25 91 THR A C 1
ATOM 633 O O . THR A 1 91 ? -2.948 -4.121 -3.850 1.00 95.25 91 THR A O 1
ATOM 636 N N . LEU A 1 92 ? -4.246 -2.316 -3.464 1.00 93.31 92 LEU A N 1
ATOM 637 C CA . LEU A 1 92 ? -4.574 -2.664 -2.085 1.00 93.31 92 LEU A CA 1
ATOM 638 C C . LEU A 1 92 ? -5.480 -3.900 -2.039 1.00 93.31 92 LEU A C 1
ATOM 640 O O . LEU A 1 92 ? -6.423 -4.019 -2.822 1.00 93.31 92 LEU A O 1
ATOM 644 N N . GLY A 1 93 ? -5.196 -4.795 -1.100 1.00 91.06 93 GLY A N 1
ATOM 645 C CA . GLY A 1 93 ? -6.085 -5.877 -0.693 1.00 91.06 93 GLY A CA 1
ATOM 646 C C . GLY A 1 93 ? -6.590 -5.653 0.730 1.00 91.06 93 GLY A C 1
ATOM 647 O O . GLY A 1 93 ? -7.001 -4.550 1.085 1.00 91.06 93 GLY A O 1
ATOM 648 N N . GLN A 1 94 ? -6.584 -6.707 1.543 1.00 88.94 94 GLN A N 1
ATOM 649 C CA . GLN A 1 94 ? -6.984 -6.615 2.946 1.00 88.94 94 GLN A CA 1
ATOM 650 C C . GLN A 1 94 ? -5.931 -5.850 3.753 1.00 88.94 94 GLN A C 1
ATOM 652 O O . GLN A 1 94 ? -4.737 -6.111 3.603 1.00 88.94 94 GLN A O 1
ATOM 657 N N . CYS A 1 95 ? -6.390 -4.936 4.607 1.00 89.88 95 CYS A N 1
ATOM 658 C CA . CYS A 1 95 ? -5.554 -4.165 5.516 1.00 89.88 95 CYS A CA 1
ATOM 659 C C . CYS A 1 95 ? -5.922 -4.462 6.968 1.00 89.88 95 CYS A C 1
ATOM 661 O O . CYS A 1 95 ? -7.106 -4.535 7.297 1.00 89.88 95 CYS A O 1
ATOM 663 N N . ASP A 1 96 ? -4.904 -4.563 7.812 1.00 89.00 96 ASP A N 1
ATOM 664 C CA . ASP A 1 96 ? -5.004 -4.787 9.251 1.00 89.00 96 ASP A CA 1
ATOM 665 C C . ASP A 1 96 ? -4.135 -3.760 10.003 1.00 89.00 96 ASP A C 1
ATOM 667 O O . ASP A 1 96 ? -3.343 -3.036 9.394 1.00 89.00 96 ASP A O 1
ATOM 671 N N . GLU A 1 97 ? -4.277 -3.683 11.328 1.00 87.19 97 GLU A N 1
ATOM 672 C CA . GLU A 1 97 ? -3.398 -2.873 12.184 1.00 87.19 97 GLU A CA 1
ATOM 673 C C . GLU A 1 97 ? -1.947 -3.316 12.046 1.00 87.19 97 GLU A C 1
ATOM 675 O O . GLU A 1 97 ? -1.631 -4.499 12.194 1.00 87.19 97 GLU A O 1
ATOM 680 N N . ASP A 1 98 ? -1.053 -2.363 11.782 1.00 84.81 98 ASP A N 1
ATOM 681 C CA . ASP A 1 98 ? 0.371 -2.654 11.833 1.00 84.81 98 ASP A CA 1
ATOM 682 C C . ASP A 1 98 ? 0.803 -2.796 13.303 1.00 84.81 98 ASP A C 1
ATOM 684 O O . ASP A 1 98 ? 0.703 -1.873 14.108 1.00 84.81 98 ASP A O 1
ATOM 688 N N . THR A 1 99 ? 1.287 -3.984 13.671 1.00 81.81 99 THR A N 1
ATOM 689 C CA . THR A 1 99 ? 1.772 -4.266 15.032 1.00 81.81 99 THR A CA 1
ATOM 690 C C . THR A 1 99 ? 3.193 -3.752 15.287 1.00 81.81 99 THR A C 1
ATOM 692 O O . THR A 1 99 ? 3.662 -3.769 16.425 1.00 81.81 99 THR A O 1
ATOM 695 N N . ILE A 1 100 ? 3.912 -3.364 14.230 1.00 79.00 100 ILE A N 1
ATOM 696 C CA . ILE A 1 100 ? 5.317 -2.939 14.262 1.00 79.00 100 ILE A CA 1
ATOM 697 C C . ILE A 1 100 ? 5.420 -1.408 14.239 1.00 79.00 100 ILE A C 1
ATOM 699 O O . ILE A 1 100 ? 6.345 -0.846 14.830 1.00 79.00 100 ILE A O 1
ATOM 703 N N . GLY A 1 101 ? 4.481 -0.721 13.588 1.00 73.94 101 GLY A N 1
ATOM 704 C CA . GLY A 1 101 ? 4.506 0.731 13.421 1.00 73.94 101 GLY A CA 1
ATOM 705 C C . GLY A 1 101 ? 3.122 1.380 13.453 1.00 73.94 101 GLY A C 1
ATOM 706 O O . GLY A 1 101 ? 2.108 0.696 13.472 1.00 73.94 101 GLY A O 1
ATOM 707 N N . PRO A 1 102 ? 3.051 2.720 13.470 1.00 80.56 102 PRO A N 1
ATOM 708 C CA . PRO A 1 102 ? 1.775 3.418 13.416 1.00 80.56 102 PRO A CA 1
ATOM 709 C C . PRO A 1 102 ? 1.145 3.279 12.025 1.00 80.56 102 PRO A C 1
ATOM 711 O O . PRO A 1 102 ? 1.744 3.707 11.040 1.00 80.56 102 PRO A O 1
ATOM 714 N N . GLY A 1 103 ? -0.081 2.760 11.949 1.00 88.94 103 GLY A N 1
ATOM 715 C CA . GLY A 1 103 ? -0.869 2.734 10.716 1.00 88.94 103 GLY A CA 1
ATOM 716 C C . GLY A 1 103 ? -1.406 1.350 10.363 1.00 88.94 103 GLY A C 1
ATOM 717 O O . GLY A 1 103 ? -1.737 0.559 11.245 1.00 88.94 103 GLY A O 1
ATOM 718 N N . ALA A 1 104 ? -1.532 1.093 9.063 1.00 92.12 104 ALA A N 1
ATOM 719 C CA . ALA A 1 104 ? -2.107 -0.133 8.521 1.00 92.12 104 ALA A CA 1
ATOM 720 C C . ALA A 1 104 ? -1.049 -0.945 7.778 1.00 92.12 104 ALA A C 1
ATOM 722 O O . ALA A 1 104 ? -0.248 -0.374 7.041 1.00 92.12 104 ALA A O 1
ATOM 723 N N . VAL A 1 105 ? -1.097 -2.271 7.867 1.00 93.62 105 VAL A N 1
ATOM 724 C CA . VAL A 1 105 ? -0.390 -3.150 6.933 1.00 93.62 105 VAL A CA 1
ATOM 725 C C . VAL A 1 105 ? -1.400 -3.782 5.990 1.00 93.62 105 VAL A C 1
ATOM 727 O O . VAL A 1 105 ? -2.401 -4.343 6.423 1.00 93.62 105 VAL A O 1
ATOM 730 N N . CYS A 1 106 ? -1.154 -3.682 4.688 1.00 93.56 106 CYS A N 1
ATOM 731 C CA . CYS A 1 106 ? -2.051 -4.205 3.669 1.00 93.56 106 CYS A CA 1
ATOM 732 C C . CYS A 1 106 ? -1.375 -5.309 2.865 1.00 93.56 106 CYS A C 1
ATOM 734 O O . CYS A 1 106 ? -0.284 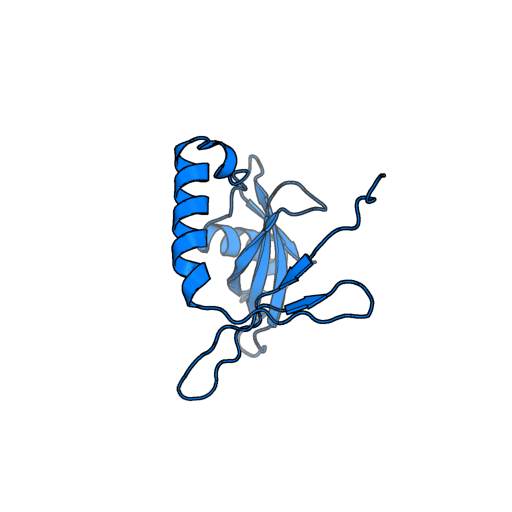-5.111 2.318 1.00 93.56 106 CYS A O 1
ATOM 736 N N . MET A 1 107 ? -2.056 -6.444 2.713 1.00 95.75 107 MET A N 1
ATOM 737 C CA . MET A 1 107 ? -1.712 -7.427 1.691 1.00 95.75 107 MET A CA 1
ATOM 738 C C . MET A 1 107 ? -2.050 -6.825 0.330 1.00 95.75 107 MET A C 1
ATOM 740 O O . MET A 1 107 ? -3.218 -6.664 -0.012 1.00 95.75 107 MET A O 1
ATOM 744 N N . SER A 1 108 ? -1.024 -6.433 -0.412 1.00 95.69 108 SER A N 1
ATOM 745 C CA . SER A 1 108 ? -1.147 -5.676 -1.650 1.00 95.69 108 SER A CA 1
ATOM 746 C C . SER A 1 108 ? -0.548 -6.449 -2.811 1.00 95.69 108 SER A C 1
ATOM 748 O O . SER A 1 108 ? 0.540 -7.017 -2.705 1.00 95.69 108 SER A O 1
ATOM 750 N N . ARG A 1 109 ? -1.199 -6.387 -3.967 1.00 96.56 109 ARG A N 1
ATOM 751 C CA . ARG A 1 109 ? -0.640 -6.918 -5.205 1.00 96.56 109 ARG A CA 1
ATOM 752 C C . ARG A 1 109 ? 0.293 -5.892 -5.816 1.00 96.56 109 ARG A C 1
ATOM 754 O O . ARG A 1 109 ? -0.145 -4.804 -6.184 1.00 96.56 109 ARG A O 1
ATOM 761 N N . VAL A 1 110 ? 1.562 -6.252 -5.959 1.00 96.19 110 VAL A N 1
ATOM 762 C CA . VAL A 1 110 ? 2.596 -5.391 -6.529 1.00 96.19 110 VAL A CA 1
ATOM 763 C C . VAL A 1 110 ? 3.034 -5.921 -7.886 1.00 96.19 110 VAL A C 1
ATOM 765 O O . VAL A 1 110 ? 3.405 -7.086 -8.022 1.00 96.19 110 VAL A O 1
ATOM 768 N N . LEU A 1 111 ? 3.026 -5.044 -8.881 1.00 96.38 111 LEU A N 1
ATOM 769 C CA . LEU A 1 111 ? 3.587 -5.262 -10.205 1.00 96.38 111 LEU A CA 1
ATOM 770 C C . LEU A 1 111 ? 4.820 -4.370 -10.352 1.00 96.38 111 LEU A C 1
ATOM 772 O O . LEU A 1 111 ? 4.707 -3.150 -10.378 1.00 96.38 111 LEU A O 1
ATOM 776 N N . TRP A 1 112 ? 6.001 -4.977 -10.429 1.00 93.50 112 TRP A N 1
ATOM 777 C CA . TRP A 1 112 ? 7.277 -4.248 -10.447 1.00 93.50 112 TRP A CA 1
ATOM 778 C C . TRP A 1 112 ? 7.625 -3.627 -11.805 1.00 93.50 112 TRP A C 1
ATOM 780 O O . TRP A 1 112 ? 8.475 -2.745 -11.878 1.00 93.50 112 TRP A O 1
ATOM 790 N N . GLY A 1 113 ? 6.986 -4.089 -12.876 1.00 91.06 113 GLY A N 1
ATOM 791 C CA . GLY A 1 113 ? 7.196 -3.597 -14.231 1.00 91.06 113 GLY A CA 1
ATOM 792 C C . GLY A 1 113 ? 6.321 -4.342 -15.239 1.00 91.06 113 GLY A C 1
ATOM 793 O O . GLY A 1 113 ? 5.668 -5.319 -14.876 1.00 91.06 113 GLY A O 1
ATOM 794 N N . PRO A 1 114 ? 6.311 -3.923 -16.513 1.00 89.12 114 PRO A N 1
ATOM 795 C CA . PRO A 1 114 ? 5.344 -4.396 -17.508 1.00 89.12 114 PRO A CA 1
ATOM 796 C C . PRO A 1 114 ? 5.484 -5.881 -17.871 1.00 89.12 114 PRO A C 1
ATOM 798 O O . PRO A 1 114 ? 4.531 -6.485 -18.352 1.00 89.12 114 PRO A O 1
ATOM 801 N N . THR A 1 115 ? 6.663 -6.469 -17.660 1.00 90.38 115 THR A N 1
ATOM 802 C CA . THR A 1 115 ? 6.953 -7.881 -17.959 1.00 90.38 115 THR A CA 1
ATOM 803 C C . THR A 1 115 ? 7.088 -8.743 -16.706 1.00 90.38 115 THR A C 1
ATOM 805 O O . THR A 1 115 ? 7.442 -9.913 -16.816 1.00 90.38 115 THR A O 1
ATOM 808 N N . ALA A 1 116 ? 6.903 -8.162 -15.518 1.00 92.12 116 ALA A N 1
ATOM 809 C CA . ALA A 1 116 ? 6.998 -8.890 -14.262 1.00 92.12 116 ALA A CA 1
ATOM 810 C C . ALA A 1 116 ? 5.652 -9.535 -13.927 1.00 92.12 116 ALA A C 1
ATOM 812 O O . ALA A 1 116 ? 4.598 -8.963 -14.198 1.00 92.12 116 ALA A O 1
ATOM 813 N N . ASP A 1 117 ? 5.686 -10.693 -13.277 1.00 94.69 117 ASP A N 1
ATOM 814 C CA . ASP A 1 117 ? 4.471 -11.262 -12.712 1.00 94.69 117 ASP A CA 1
ATOM 815 C C . ASP A 1 117 ? 4.043 -10.458 -11.469 1.00 94.69 117 ASP A C 1
ATOM 817 O O . ASP A 1 117 ? 4.888 -10.137 -10.620 1.00 94.69 117 ASP A O 1
ATOM 821 N N . PRO A 1 118 ? 2.746 -10.125 -11.325 1.00 94.00 118 PRO A N 1
ATOM 822 C CA . PRO A 1 118 ? 2.231 -9.525 -10.105 1.00 94.00 118 PRO A CA 1
ATOM 823 C C . PRO A 1 118 ? 2.434 -10.462 -8.915 1.00 94.00 118 PRO A C 1
ATOM 825 O O . PRO A 1 118 ? 2.184 -11.665 -9.009 1.00 94.00 118 PRO A O 1
ATOM 828 N N . ALA A 1 119 ? 2.819 -9.908 -7.770 1.00 94.19 119 ALA A N 1
ATOM 829 C CA . ALA A 1 119 ? 3.024 -10.687 -6.560 1.00 94.19 119 ALA A CA 1
ATOM 830 C C . ALA A 1 119 ? 2.379 -10.019 -5.346 1.00 94.19 119 ALA A C 1
ATOM 832 O O . ALA A 1 119 ? 2.481 -8.807 -5.166 1.00 94.19 119 ALA A O 1
ATOM 833 N N . GLU A 1 120 ? 1.744 -10.823 -4.496 1.00 95.44 120 GLU A N 1
ATOM 834 C CA . GLU A 1 120 ? 1.200 -10.356 -3.220 1.00 95.44 120 GLU A CA 1
ATOM 835 C C . GLU A 1 120 ? 2.346 -10.043 -2.247 1.00 95.44 120 GLU A C 1
ATOM 837 O O . GLU A 1 120 ? 3.320 -10.800 -2.131 1.00 95.44 120 GLU A O 1
ATOM 842 N N . ARG A 1 121 ? 2.260 -8.893 -1.583 1.00 95.31 121 ARG A N 1
ATOM 843 C CA . ARG A 1 121 ? 3.271 -8.358 -0.671 1.00 95.31 121 ARG A CA 1
ATOM 844 C C . ARG A 1 121 ? 2.608 -7.618 0.478 1.00 95.31 121 ARG A C 1
ATOM 846 O O . ARG A 1 121 ? 1.628 -6.910 0.276 1.00 95.31 121 ARG A O 1
ATOM 853 N N . LEU A 1 122 ? 3.190 -7.724 1.666 1.00 94.19 122 LEU A N 1
ATOM 854 C CA . LEU A 1 122 ? 2.793 -6.890 2.793 1.00 94.19 122 LEU A CA 1
ATOM 855 C C . LEU A 1 122 ? 3.412 -5.504 2.638 1.00 94.19 122 LEU A C 1
ATOM 857 O O . LEU A 1 122 ? 4.630 -5.361 2.514 1.00 94.19 122 LEU A O 1
ATOM 861 N N . VAL A 1 123 ? 2.558 -4.488 2.635 1.00 94.81 123 VAL A N 1
ATOM 862 C CA . VAL A 1 123 ? 2.972 -3.091 2.546 1.00 94.81 123 VAL A CA 1
ATOM 863 C C . VAL A 1 123 ? 2.391 -2.340 3.731 1.00 94.81 123 VAL A C 1
ATOM 865 O O . VAL A 1 123 ? 1.174 -2.268 3.887 1.00 94.81 123 VAL A O 1
ATOM 868 N N . GLY A 1 124 ? 3.270 -1.813 4.578 1.00 94.25 124 GLY A N 1
ATOM 869 C CA . GLY A 1 124 ? 2.920 -0.924 5.676 1.00 94.25 124 GLY A CA 1
ATOM 870 C C . GLY A 1 124 ? 2.670 0.486 5.164 1.00 94.25 124 GLY A C 1
ATOM 871 O O . GLY A 1 124 ? 3.464 1.013 4.383 1.00 94.25 124 GLY A O 1
ATOM 872 N N . PHE A 1 125 ? 1.586 1.097 5.622 1.00 94.69 125 PHE A N 1
ATOM 873 C CA . PHE A 1 125 ? 1.193 2.464 5.328 1.00 94.69 125 PHE A CA 1
ATOM 874 C C . PHE A 1 125 ? 1.044 3.249 6.621 1.00 94.69 125 PHE A C 1
ATOM 876 O O . PHE A 1 125 ? 0.269 2.882 7.504 1.00 94.69 125 PHE A O 1
ATOM 883 N N . SER A 1 126 ? 1.755 4.367 6.701 1.00 93.56 126 SER A N 1
ATOM 884 C CA . SER A 1 126 ? 1.672 5.292 7.825 1.00 93.56 126 SER A CA 1
ATOM 885 C C . SER A 1 126 ? 1.423 6.711 7.331 1.00 93.56 126 SER A C 1
ATOM 887 O O . SER A 1 126 ? 1.924 7.130 6.280 1.00 93.56 126 SER A O 1
ATOM 889 N N . LYS A 1 127 ? 0.609 7.460 8.077 1.00 91.56 127 LYS A N 1
ATOM 890 C CA . LYS A 1 127 ? 0.289 8.847 7.748 1.00 91.56 127 LYS A CA 1
ATOM 891 C C . LYS A 1 127 ? 1.276 9.786 8.427 1.00 91.56 127 LYS A C 1
ATOM 893 O O . LYS A 1 127 ? 1.390 9.805 9.650 1.00 91.56 127 LYS A O 1
ATOM 898 N N . SER A 1 128 ? 1.976 10.581 7.625 1.00 88.62 128 SER A N 1
ATOM 899 C CA . SER A 1 128 ? 2.871 11.642 8.088 1.00 88.62 128 SER A CA 1
ATOM 900 C C . SER A 1 128 ? 2.285 13.026 7.770 1.00 88.62 128 SER A C 1
ATOM 902 O O . SER A 1 128 ? 1.349 13.120 6.969 1.00 88.62 128 SER A O 1
ATOM 904 N N . PRO A 1 129 ? 2.825 14.119 8.344 1.00 90.25 129 PRO A N 1
ATOM 905 C CA . PRO A 1 129 ? 2.419 15.479 7.980 1.00 90.25 129 PRO A CA 1
ATOM 906 C C . PRO A 1 129 ? 2.584 15.790 6.484 1.00 90.25 129 PRO A C 1
ATOM 908 O O . PRO A 1 129 ? 1.807 16.561 5.930 1.00 90.25 129 PRO A O 1
ATOM 911 N N . ASP A 1 130 ? 3.553 15.145 5.828 1.00 88.94 130 ASP A N 1
ATOM 912 C CA . ASP A 1 130 ? 3.862 15.315 4.403 1.00 88.94 130 ASP A CA 1
ATOM 913 C C . ASP A 1 130 ? 3.080 14.340 3.498 1.00 88.94 130 ASP A C 1
ATOM 915 O O . ASP A 1 130 ? 3.354 14.228 2.299 1.00 88.94 130 ASP A O 1
ATOM 919 N N . GLY A 1 131 ? 2.120 13.606 4.070 1.00 91.44 131 GLY A N 1
ATOM 920 C CA . GLY A 1 131 ? 1.293 12.615 3.388 1.00 91.44 131 GLY A CA 1
ATOM 921 C C . GLY A 1 131 ? 1.645 11.171 3.747 1.00 91.44 131 GLY A C 1
ATOM 922 O O . GLY A 1 131 ? 2.292 10.886 4.757 1.00 91.44 131 GLY A O 1
ATOM 923 N N . TRP A 1 132 ? 1.184 10.240 2.918 1.00 94.31 132 TRP A N 1
ATOM 924 C CA . TRP A 1 132 ? 1.348 8.807 3.147 1.00 94.31 132 TRP A CA 1
ATOM 925 C C . TRP A 1 132 ? 2.768 8.320 2.865 1.00 94.31 132 TRP A C 1
ATOM 927 O O . TRP A 1 132 ? 3.396 8.689 1.867 1.00 94.31 132 TRP A O 1
ATOM 937 N N . VAL A 1 133 ? 3.251 7.443 3.739 1.00 94.56 133 VAL A N 1
ATOM 938 C CA . VAL A 1 133 ? 4.525 6.739 3.606 1.00 94.56 133 VAL A CA 1
ATOM 939 C C . VAL A 1 133 ? 4.236 5.251 3.473 1.00 94.56 133 VAL A C 1
ATOM 941 O O . VAL A 1 133 ? 3.404 4.719 4.203 1.00 94.56 133 VAL A O 1
ATOM 944 N N . ALA A 1 134 ? 4.923 4.592 2.539 1.00 94.81 134 ALA A N 1
ATOM 945 C CA . ALA A 1 134 ? 4.787 3.163 2.291 1.00 94.81 134 ALA A CA 1
ATOM 946 C C . ALA A 1 134 ? 6.111 2.432 2.544 1.00 94.81 134 ALA A C 1
ATOM 948 O O . ALA A 1 134 ? 7.169 2.868 2.079 1.00 94.81 134 ALA A O 1
ATOM 949 N N . ILE A 1 135 ? 6.045 1.298 3.237 1.00 93.50 135 ILE A N 1
ATOM 950 C CA . ILE A 1 135 ? 7.179 0.416 3.518 1.00 93.50 135 ILE A CA 1
ATOM 951 C C . ILE A 1 135 ? 6.814 -0.985 3.037 1.00 93.50 135 ILE A C 1
ATOM 953 O O . ILE A 1 135 ? 5.777 -1.525 3.398 1.00 93.50 135 ILE A O 1
ATOM 957 N N . LEU A 1 136 ? 7.666 -1.571 2.201 1.00 92.69 136 LEU A N 1
ATOM 958 C CA . LEU A 1 136 ? 7.552 -2.976 1.819 1.00 92.69 136 LEU A CA 1
ATOM 959 C C . LEU A 1 136 ? 8.257 -3.832 2.877 1.00 92.69 136 LEU A C 1
ATOM 961 O O . LEU A 1 136 ? 9.436 -3.572 3.137 1.00 92.69 136 LEU A O 1
ATOM 965 N N . TYR A 1 137 ? 7.557 -4.826 3.424 1.00 85.56 137 TYR A N 1
ATOM 966 C CA . TYR A 1 137 ? 8.104 -5.814 4.359 1.00 85.56 137 TYR A CA 1
ATOM 967 C C . TYR A 1 137 ? 8.672 -7.050 3.649 1.00 85.56 137 TYR A C 1
ATOM 969 O O . TYR A 1 137 ? 8.151 -7.420 2.568 1.00 85.56 137 TYR A O 1
#

Sequence (137 aa):
MAVSAESIVVGVVGALVGALATAAVIATTGDKRVISSDAANAETRLAEIKAAIATDPSLCQASGIEIPSAEEAQAAFRKAKGETFPDVQLTLGQCDEDTIGPGAVCMSRVLWGPTADPAERLVGFSKSPDGWVAILY

Secondary structure (DSSP, 8-state):
---------EEE----SSS-----EEEEETTEEEEE--THHHHHHHHHHHHHHHH-GGGG------PPPHHHHHHHHHHHHTTT-TT-EEEEEEEEE-SSSSSEEEEEEEE-STTSPPEEEEEEEEEETTEEEEEE-